Protein AF-A0A392N1L1-F1 (afdb_monomer_lite)

Secondary structure (DSSP, 8-state):
-EEEEETT----SSHHHHTT---HHHHTT-PSPPSSEEEE-TT-HHHHHHHHHHHGGGEEEEE--SS-STT-

Organism: NCBI:txid97028

InterPro domains:
  IPR005814 Aminotransferase class-III [PF00202] (3-72)
  IPR015421 Pyridoxal phosphate-dependent transferase, major domain [G3DSA:3.40.640.10] (1-72)
  IPR015424 Pyridoxal phosphate-dependent transferase [SSF53383] (2-72)
  IPR050103 Class-III Pyridoxal-phosphate-dependent Aminotransferase [PTHR11986] (3-72)

Foldseek 3Di:
DAEEEEELADPDQPLQRLLQYPDCVSCPPVPPGDPRYHYDHPPPPVVVVVCCVVQVVPYPYYDYDPDRDRSD

Structure (mmCIF, N/CA/C/O backbone):
data_AF-A0A392N1L1-F1
#
_entry.id   AF-A0A392N1L1-F1
#
loop_
_atom_site.group_PDB
_atom_site.id
_atom_site.type_symbol
_atom_site.label_atom_id
_atom_site.label_alt_id
_atom_site.label_comp_id
_atom_site.label_asym_id
_atom_site.label_entity_id
_atom_site.label_seq_id
_atom_site.pdbx_PDB_ins_code
_atom_site.Cartn_x
_atom_site.Cartn_y
_atom_site.Cartn_z
_atom_site.occupancy
_atom_site.B_iso_or_equiv
_atom_site.auth_seq_id
_atom_site.auth_comp_id
_atom_site.auth_asym_id
_atom_site.auth_atom_id
_atom_site.pdbx_PDB_model_num
ATOM 1 N N . ALA A 1 1 ? -11.131 -5.887 5.227 1.00 88.94 1 ALA A N 1
ATOM 2 C CA . ALA A 1 1 ? -9.695 -5.696 5.492 1.00 88.94 1 ALA A CA 1
ATOM 3 C C . ALA A 1 1 ? -9.131 -4.712 4.475 1.00 88.94 1 ALA A C 1
ATOM 5 O O . ALA A 1 1 ? -9.575 -4.737 3.332 1.00 88.94 1 ALA A O 1
ATOM 6 N N . LEU A 1 2 ? -8.221 -3.838 4.896 1.00 97.38 2 LEU A N 1
ATOM 7 C CA . LEU A 1 2 ? -7.537 -2.838 4.079 1.00 97.38 2 LEU A CA 1
ATOM 8 C C . LEU A 1 2 ? -6.047 -3.173 4.005 1.00 97.38 2 LEU A C 1
ATOM 10 O O . LEU A 1 2 ? -5.466 -3.618 4.997 1.00 97.38 2 LEU A O 1
ATOM 14 N N . ILE A 1 3 ? -5.440 -2.929 2.850 1.00 97.62 3 ILE A N 1
ATOM 15 C CA . ILE A 1 3 ? -3.990 -2.972 2.656 1.00 97.62 3 ILE A CA 1
ATOM 16 C C . ILE A 1 3 ? -3.525 -1.547 2.390 1.00 97.62 3 ILE A C 1
ATOM 18 O O . ILE A 1 3 ? -4.076 -0.874 1.519 1.00 97.62 3 ILE A O 1
ATOM 22 N N . VAL A 1 4 ? -2.533 -1.091 3.143 1.00 97.69 4 VAL A N 1
ATOM 23 C CA . VAL A 1 4 ? -1.893 0.209 2.935 1.00 97.69 4 VAL A CA 1
ATOM 24 C C . VAL A 1 4 ? -0.586 -0.009 2.168 1.00 97.69 4 VAL A C 1
ATOM 26 O O . VAL A 1 4 ? 0.187 -0.894 2.531 1.00 97.69 4 VAL A O 1
ATOM 29 N N . SER A 1 5 ? -0.336 0.771 1.119 1.00 97.00 5 SER A N 1
ATOM 30 C CA . SER A 1 5 ? 0.902 0.734 0.328 1.00 97.00 5 SER A CA 1
ATOM 31 C C . SER A 1 5 ? 1.466 2.131 0.084 1.00 97.00 5 SER A C 1
ATOM 33 O O . SER A 1 5 ? 0.729 3.117 0.126 1.00 97.00 5 SER A O 1
ATOM 35 N N . CYS A 1 6 ? 2.762 2.223 -0.210 1.00 97.19 6 CYS A N 1
ATOM 36 C CA . CYS A 1 6 ? 3.394 3.489 -0.576 1.00 97.19 6 CYS A CA 1
ATOM 37 C C . CYS A 1 6 ? 3.334 3.742 -2.093 1.00 97.19 6 CYS A C 1
ATOM 39 O O . CYS A 1 6 ? 3.558 2.830 -2.894 1.00 97.19 6 CYS A O 1
ATOM 41 N N . CYS A 1 7 ? 3.071 4.982 -2.501 1.00 95.94 7 CYS A N 1
ATOM 42 C CA . CYS A 1 7 ? 3.238 5.425 -3.880 1.00 95.94 7 CYS A CA 1
ATOM 43 C C . CYS A 1 7 ? 4.708 5.330 -4.296 1.00 95.94 7 CYS A C 1
ATOM 45 O O . CYS A 1 7 ? 5.605 5.568 -3.492 1.00 95.94 7 CYS A O 1
ATOM 47 N N . GLY A 1 8 ? 4.941 4.945 -5.551 1.00 93.69 8 GLY A N 1
ATOM 48 C CA . GLY A 1 8 ? 6.268 4.607 -6.076 1.00 93.69 8 GLY A CA 1
ATOM 49 C C . GLY A 1 8 ? 6.658 3.138 -5.881 1.00 93.69 8 GLY A C 1
ATOM 50 O O . GLY A 1 8 ? 7.553 2.665 -6.569 1.00 93.69 8 GLY A O 1
ATOM 51 N N . CYS A 1 9 ? 5.967 2.373 -5.024 1.00 94.31 9 CYS A N 1
ATOM 52 C CA . CYS A 1 9 ? 6.265 0.948 -4.906 1.00 94.31 9 CYS A CA 1
ATOM 53 C C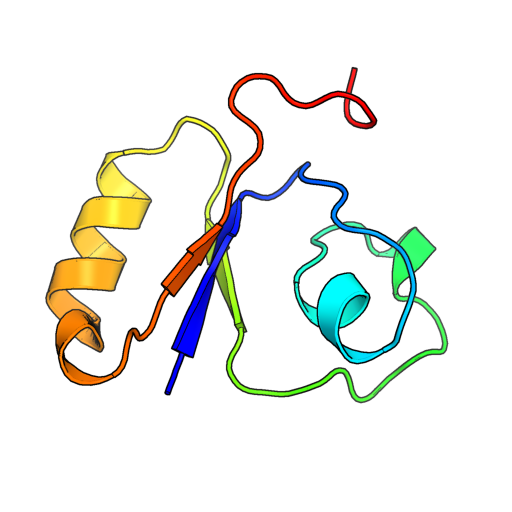 . CYS A 1 9 ? 5.791 0.135 -6.121 1.00 94.31 9 CYS A C 1
ATOM 55 O O . CYS A 1 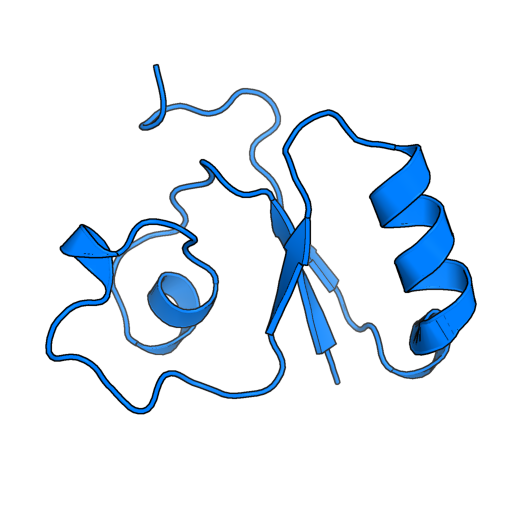9 ? 4.669 0.312 -6.608 1.00 94.31 9 CYS A O 1
ATOM 57 N N . PHE A 1 10 ? 6.603 -0.835 -6.538 1.00 94.50 10 PHE A N 1
ATOM 58 C CA . PHE A 1 10 ? 6.304 -1.802 -7.585 1.00 94.50 10 PHE A CA 1
ATOM 59 C C . PHE A 1 10 ? 6.291 -3.231 -7.026 1.00 94.50 10 PHE A C 1
ATOM 61 O O . PHE A 1 10 ? 7.313 -3.889 -6.866 1.00 94.50 10 PHE A O 1
ATOM 68 N N . ASN A 1 11 ? 5.085 -3.753 -6.784 1.00 94.31 11 ASN A N 1
ATOM 69 C CA . ASN A 1 11 ? 4.867 -5.100 -6.233 1.00 94.31 11 ASN A CA 1
ATOM 70 C C . ASN A 1 11 ? 4.428 -6.127 -7.301 1.00 94.31 11 ASN A C 1
ATOM 72 O O . ASN A 1 11 ? 3.899 -7.192 -6.976 1.00 94.31 11 ASN A O 1
ATOM 76 N N . GLY A 1 12 ? 4.605 -5.799 -8.586 1.00 94.06 12 GLY A N 1
ATOM 77 C CA . GLY A 1 12 ? 4.194 -6.617 -9.731 1.00 94.06 12 GLY A CA 1
ATOM 78 C C . GLY A 1 12 ? 2.979 -6.072 -10.493 1.00 94.06 12 GLY A C 1
ATOM 79 O O . GLY A 1 12 ? 2.501 -4.970 -10.236 1.00 94.06 12 GLY A O 1
ATOM 80 N N . ARG A 1 13 ? 2.477 -6.854 -11.465 1.00 94.50 13 ARG A N 1
ATOM 81 C CA . ARG A 1 13 ? 1.450 -6.421 -12.444 1.00 94.50 13 ARG A CA 1
ATOM 82 C C . ARG A 1 13 ? 0.174 -7.271 -12.496 1.00 94.50 13 ARG A C 1
ATOM 84 O O . ARG A 1 13 ? -0.672 -7.045 -13.356 1.00 94.50 13 ARG A O 1
ATOM 91 N N . THR A 1 14 ? 0.002 -8.255 -11.615 1.00 95.62 14 THR A N 1
ATOM 92 C CA . THR A 1 14 ? -1.273 -8.993 -11.548 1.00 95.62 14 THR A CA 1
ATOM 93 C C . THR A 1 14 ? -2.370 -8.110 -10.941 1.00 95.62 14 THR A C 1
ATOM 95 O O . THR A 1 14 ? -2.073 -7.163 -10.214 1.00 95.62 14 THR A O 1
ATOM 98 N N . LEU A 1 15 ? -3.647 -8.403 -11.225 1.00 93.81 15 LEU A N 1
ATOM 99 C CA . LEU A 1 15 ? -4.775 -7.517 -10.883 1.00 93.81 15 LEU A CA 1
ATOM 100 C C . LEU A 1 15 ? -4.818 -7.097 -9.405 1.00 93.81 15 LEU A C 1
ATOM 102 O O . LEU A 1 15 ? -5.109 -5.943 -9.104 1.00 93.81 15 LEU A O 1
ATOM 106 N N . GLY A 1 16 ? -4.491 -8.001 -8.478 1.00 93.44 16 GLY A N 1
ATOM 107 C CA . GLY A 1 16 ? -4.446 -7.672 -7.052 1.00 93.44 16 GLY A CA 1
ATOM 108 C C . GLY A 1 16 ? -3.344 -6.668 -6.708 1.00 93.44 16 GLY A C 1
ATOM 109 O O . GLY A 1 16 ? -3.613 -5.639 -6.097 1.00 93.44 16 GLY A O 1
ATOM 110 N N . VAL A 1 17 ? -2.106 -6.936 -7.130 1.00 94.38 17 VAL A N 1
ATOM 111 C CA . VAL A 1 17 ? -0.949 -6.094 -6.774 1.00 94.38 17 VAL A CA 1
ATOM 112 C C . VAL A 1 17 ? -0.946 -4.761 -7.519 1.00 94.38 17 VAL A C 1
ATOM 114 O O . VAL A 1 17 ? -0.654 -3.731 -6.919 1.00 94.38 17 VAL A O 1
ATOM 117 N N . ILE A 1 18 ? -1.356 -4.733 -8.793 1.00 95.25 18 ILE A N 1
ATOM 118 C CA . ILE A 1 18 ? -1.390 -3.495 -9.585 1.00 95.25 18 ILE A CA 1
ATOM 119 C C . ILE A 1 18 ? -2.435 -2.507 -9.054 1.00 95.25 18 ILE A C 1
ATOM 121 O O . ILE A 1 18 ? -2.283 -1.299 -9.205 1.00 95.25 18 ILE A O 1
ATOM 125 N N . SER A 1 19 ? -3.455 -3.004 -8.345 1.00 95.44 19 SER A N 1
ATOM 126 C CA . SER A 1 19 ? -4.468 -2.172 -7.687 1.00 95.44 19 SER A CA 1
ATOM 127 C C . SER A 1 19 ? -3.891 -1.294 -6.563 1.00 95.44 19 SER A C 1
ATOM 129 O O . SER A 1 19 ? -4.464 -0.251 -6.231 1.00 95.44 19 SER A O 1
ATOM 131 N N . MET A 1 20 ? -2.721 -1.662 -6.026 1.00 95.44 20 MET A N 1
ATOM 132 C CA . MET A 1 20 ? -1.970 -0.894 -5.025 1.00 95.44 20 MET A CA 1
ATOM 133 C C . MET A 1 20 ? -1.101 0.216 -5.643 1.00 95.44 20 MET A C 1
ATOM 135 O O . MET A 1 20 ? -0.699 1.132 -4.931 1.00 95.44 20 MET A O 1
ATOM 139 N N . SER A 1 21 ? -0.844 0.177 -6.955 1.00 94.00 21 SER A N 1
ATOM 140 C CA . SER A 1 21 ? 0.048 1.125 -7.635 1.00 94.00 21 SER A CA 1
ATOM 141 C C . SER A 1 21 ? -0.547 2.535 -7.728 1.00 94.00 21 SER A C 1
ATOM 143 O O . SER A 1 21 ? -1.753 2.696 -7.934 1.00 94.00 21 SER A O 1
ATOM 145 N N . CYS A 1 22 ? 0.296 3.563 -7.602 1.00 94.12 22 CYS A N 1
ATOM 146 C CA . CYS A 1 22 ? -0.055 4.958 -7.906 1.00 94.12 22 CYS A CA 1
ATOM 147 C C . CYS A 1 22 ? 0.308 5.360 -9.347 1.00 94.12 22 CYS A C 1
ATOM 149 O O . CYS A 1 22 ? 0.040 6.488 -9.751 1.00 94.12 22 CYS A O 1
ATOM 151 N N . ASP A 1 23 ? 0.906 4.450 -10.122 1.00 93.44 23 ASP A N 1
ATOM 152 C CA . ASP A 1 23 ? 1.236 4.682 -11.523 1.00 93.44 23 ASP A CA 1
ATOM 153 C C . ASP A 1 23 ? -0.016 4.523 -12.408 1.00 93.44 23 ASP A C 1
ATOM 155 O O . ASP A 1 23 ? -0.578 3.432 -12.583 1.00 93.44 23 ASP A O 1
ATOM 159 N N . ASN A 1 24 ? -0.462 5.645 -12.972 1.00 90.12 24 ASN A N 1
ATOM 160 C CA . ASN A 1 24 ? -1.610 5.704 -13.871 1.00 90.12 24 ASN A CA 1
ATOM 161 C C . ASN A 1 24 ? -1.347 4.998 -15.208 1.00 90.12 24 ASN A C 1
ATOM 163 O O . ASN A 1 24 ? -2.276 4.434 -15.785 1.00 90.12 24 ASN A O 1
ATOM 167 N N . GLU A 1 25 ? -0.108 4.993 -15.705 1.00 92.19 25 GLU A N 1
ATOM 168 C CA . GLU A 1 25 ? 0.247 4.260 -16.926 1.00 92.19 25 GLU A CA 1
ATOM 169 C C . GLU A 1 25 ? 0.152 2.752 -16.686 1.00 92.19 25 GLU A C 1
ATOM 171 O O . GLU A 1 25 ? -0.392 2.024 -17.518 1.00 92.19 25 GLU A O 1
ATOM 176 N N . ALA A 1 26 ? 0.589 2.285 -15.514 1.00 91.38 26 ALA A N 1
ATOM 177 C CA . ALA A 1 26 ? 0.522 0.876 -15.138 1.00 91.38 26 ALA A CA 1
ATOM 178 C C . ALA A 1 26 ? -0.907 0.365 -14.872 1.00 91.38 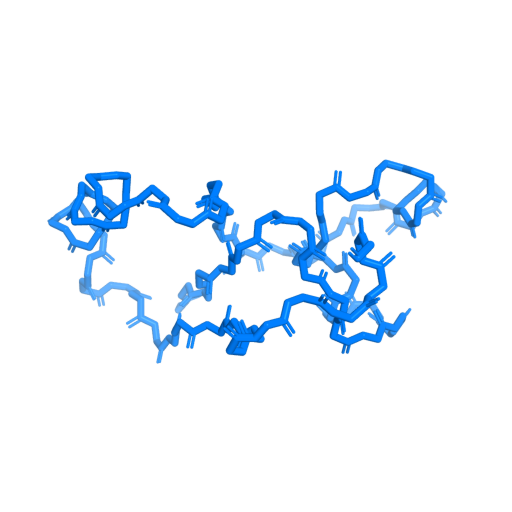26 ALA A C 1
ATOM 180 O O . ALA A 1 26 ? -1.151 -0.838 -14.962 1.00 91.38 26 ALA A O 1
ATOM 181 N N . THR A 1 27 ? -1.851 1.254 -14.552 1.00 94.12 27 THR A N 1
ATOM 182 C CA . THR A 1 27 ? -3.244 0.900 -14.217 1.00 94.12 27 THR A CA 1
ATOM 183 C C . THR A 1 27 ? -4.253 1.200 -15.333 1.00 94.12 27 THR A C 1
ATOM 185 O O . THR A 1 27 ? -5.391 0.717 -15.283 1.00 94.12 27 THR A O 1
ATOM 188 N N . ARG A 1 28 ? -3.859 1.947 -16.375 1.00 95.19 28 ARG A N 1
ATOM 189 C CA . ARG A 1 28 ? -4.732 2.317 -17.499 1.00 95.19 28 ARG A CA 1
ATOM 190 C C . ARG A 1 28 ? -5.289 1.079 -18.205 1.00 95.19 28 ARG A C 1
ATOM 192 O O . ARG A 1 28 ? -4.548 0.234 -18.689 1.00 95.19 28 ARG A O 1
ATOM 199 N N . GLY A 1 29 ? -6.616 1.014 -18.318 1.00 94.50 29 GLY A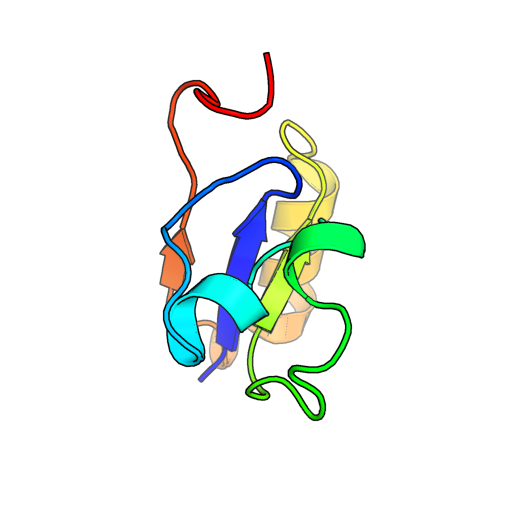 N 1
ATOM 200 C CA . GLY A 1 29 ? -7.318 -0.073 -19.012 1.00 94.50 29 GLY A CA 1
ATOM 201 C C . GLY A 1 29 ? -7.619 -1.309 -18.157 1.00 94.50 29 GLY A C 1
ATOM 202 O O . GLY A 1 29 ? -8.285 -2.214 -18.647 1.00 94.50 29 GLY A O 1
ATOM 203 N N . PHE A 1 30 ? -7.205 -1.335 -16.884 1.00 93.62 30 PHE A N 1
ATOM 204 C CA . PHE A 1 30 ? -7.462 -2.450 -15.956 1.00 93.62 30 PHE A CA 1
ATOM 205 C C . PHE A 1 30 ? -8.596 -2.170 -14.955 1.00 93.62 30 PHE A C 1
ATOM 207 O O . PHE A 1 30 ? -8.776 -2.908 -13.990 1.00 93.62 30 PHE A O 1
ATOM 214 N N . GLY A 1 31 ? -9.341 -1.080 -15.158 1.00 90.50 31 GLY A N 1
ATOM 215 C CA . GLY A 1 31 ? -10.424 -0.669 -14.270 1.00 90.50 31 GLY A CA 1
ATOM 216 C C . GLY A 1 31 ? -11.692 -1.539 -14.391 1.00 90.50 31 GLY A C 1
ATOM 217 O O . GLY A 1 31 ? -11.980 -2.037 -15.479 1.00 90.50 31 GLY A O 1
ATOM 218 N N . PRO A 1 32 ? -12.497 -1.657 -13.314 1.00 93.44 32 PRO A N 1
ATOM 219 C CA . PRO A 1 32 ? -12.212 -1.163 -11.968 1.00 93.44 32 PRO A CA 1
ATOM 220 C C . PRO A 1 32 ? -11.130 -2.008 -11.280 1.00 93.44 32 PRO A C 1
ATOM 222 O O . PRO A 1 32 ? -11.149 -3.235 -11.338 1.00 93.44 32 PRO A O 1
ATOM 225 N N . LEU A 1 33 ? -10.196 -1.332 -10.610 1.00 94.44 33 LEU A N 1
ATOM 226 C CA . LEU A 1 33 ? -9.176 -1.991 -9.796 1.00 94.44 33 LEU A CA 1
ATOM 227 C C . LEU A 1 33 ? -9.808 -2.617 -8.545 1.00 94.44 33 LEU A C 1
ATOM 229 O O . LEU A 1 33 ? -10.918 -2.257 -8.142 1.00 94.44 33 LEU A O 1
ATOM 233 N N . MET A 1 34 ? -9.085 -3.539 -7.912 1.00 95.12 34 MET A N 1
ATOM 234 C CA . MET A 1 34 ? -9.545 -4.185 -6.688 1.00 95.12 34 MET A CA 1
ATOM 235 C C . MET A 1 34 ? -9.780 -3.146 -5.579 1.00 95.12 34 MET A C 1
ATOM 237 O O . MET A 1 34 ? -8.954 -2.252 -5.379 1.00 95.12 34 MET A O 1
ATOM 241 N N . PRO A 1 35 ? -10.897 -3.228 -4.839 1.00 95.69 35 PRO A N 1
ATOM 242 C CA . PRO A 1 35 ? -11.129 -2.371 -3.686 1.00 95.69 35 PRO A CA 1
ATOM 243 C C . PRO A 1 35 ? -10.272 -2.813 -2.491 1.00 95.69 35 PRO A C 1
ATOM 245 O O . PRO A 1 35 ? -9.736 -3.917 -2.455 1.00 95.69 35 PRO A O 1
ATOM 248 N N . GLY A 1 36 ? -10.212 -1.974 -1.455 1.00 95.88 36 GLY A N 1
ATOM 249 C CA . GLY A 1 36 ? -9.542 -2.321 -0.197 1.00 95.88 36 GLY A CA 1
ATOM 250 C C . GLY A 1 36 ? -8.061 -1.943 -0.131 1.00 95.88 36 GLY A C 1
ATOM 251 O O . GLY A 1 36 ? -7.359 -2.411 0.763 1.00 95.88 36 GLY A O 1
ATOM 252 N N . HIS A 1 37 ? -7.597 -1.071 -1.028 1.00 95.25 37 HIS A N 1
ATOM 253 C CA . HIS A 1 37 ? -6.246 -0.515 -1.001 1.00 95.25 37 HIS A CA 1
ATOM 254 C C . HIS A 1 37 ? -6.273 0.963 -0.612 1.00 95.25 37 HIS A C 1
ATOM 256 O O . HIS A 1 37 ? -7.070 1.741 -1.139 1.00 95.25 37 HIS A O 1
ATOM 262 N N . LEU A 1 38 ? -5.396 1.344 0.310 1.00 96.62 38 LEU A N 1
ATOM 263 C CA . LEU A 1 38 ? -5.089 2.729 0.651 1.00 96.62 38 LEU A CA 1
ATOM 264 C C . LEU A 1 38 ? -3.646 3.016 0.258 1.00 96.62 38 LEU A C 1
ATOM 266 O O . LEU A 1 38 ? -2.790 2.141 0.360 1.00 96.62 38 LEU A O 1
ATOM 270 N N . LYS A 1 39 ? -3.391 4.241 -0.189 1.00 95.44 39 LYS A N 1
ATOM 271 C CA . LYS A 1 39 ? -2.097 4.662 -0.720 1.00 95.44 39 LYS A CA 1
ATOM 272 C C . LYS A 1 39 ? -1.617 5.875 0.069 1.00 95.44 39 LYS A C 1
ATOM 274 O O . LYS A 1 39 ? -2.431 6.746 0.378 1.00 95.44 39 LYS A O 1
ATOM 279 N N . VAL A 1 40 ? -0.337 5.893 0.409 1.00 97.19 40 VAL A N 1
ATOM 280 C CA . VAL A 1 40 ? 0.360 7.007 1.073 1.00 97.19 40 VAL A CA 1
ATOM 281 C C . VAL A 1 40 ? 1.620 7.351 0.300 1.00 97.19 40 VAL A C 1
ATOM 283 O O . VAL A 1 40 ? 2.147 6.496 -0.408 1.00 97.19 40 VAL A O 1
ATOM 286 N N . ASP A 1 41 ? 2.129 8.566 0.445 1.00 96.75 41 ASP A N 1
ATOM 287 C CA . ASP A 1 41 ? 3.409 8.923 -0.160 1.00 96.7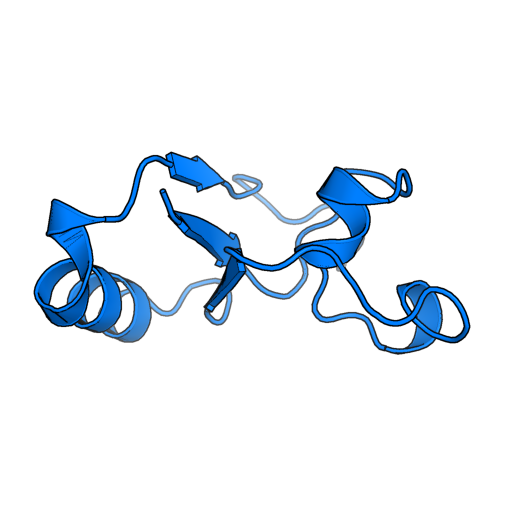5 41 ASP A CA 1
ATOM 288 C C . ASP A 1 41 ? 4.570 8.245 0.582 1.00 96.75 41 ASP A C 1
ATOM 290 O O . ASP A 1 41 ? 4.548 8.060 1.803 1.00 96.75 41 ASP A O 1
ATOM 294 N N . PHE A 1 42 ? 5.589 7.819 -0.166 1.00 96.12 42 PHE A N 1
ATOM 295 C CA . PHE A 1 42 ? 6.770 7.196 0.421 1.00 96.12 42 PHE A CA 1
ATOM 296 C C . PHE A 1 42 ? 7.527 8.209 1.291 1.00 96.12 42 PHE A C 1
ATOM 298 O O . PHE A 1 42 ? 7.804 9.325 0.862 1.00 96.12 42 PHE A O 1
ATOM 305 N N . GLY A 1 43 ? 7.865 7.812 2.520 1.00 95.44 43 GLY A N 1
ATOM 306 C CA . GLY A 1 43 ? 8.533 8.681 3.493 1.00 95.44 43 GLY A CA 1
ATOM 307 C C . GLY A 1 43 ? 7.602 9.590 4.307 1.00 95.44 43 GLY A C 1
ATOM 308 O O . GLY A 1 43 ? 8.079 10.229 5.243 1.00 95.44 43 GLY A O 1
ATOM 309 N N . ASP A 1 44 ? 6.294 9.616 4.030 1.00 97.56 44 ASP A N 1
ATOM 310 C CA . ASP A 1 44 ? 5.325 10.403 4.803 1.00 97.56 44 ASP A CA 1
ATOM 311 C C . ASP A 1 44 ? 4.804 9.619 6.022 1.00 97.56 44 ASP A C 1
ATOM 313 O O . ASP A 1 44 ? 3.768 8.944 5.995 1.00 97.56 44 ASP A O 1
ATOM 317 N N . ALA A 1 45 ? 5.557 9.693 7.121 1.00 96.88 45 ALA A N 1
ATOM 318 C CA . ALA A 1 45 ? 5.190 9.044 8.377 1.00 96.88 45 ALA A CA 1
ATOM 319 C C . ALA A 1 45 ? 3.905 9.623 9.002 1.00 96.88 45 ALA A C 1
ATOM 321 O O . ALA A 1 45 ? 3.154 8.883 9.644 1.00 96.88 45 ALA A O 1
ATOM 322 N N . GLU A 1 46 ? 3.620 10.913 8.795 1.00 98.44 46 GLU A N 1
ATOM 323 C CA . GLU A 1 46 ? 2.424 11.567 9.339 1.00 98.44 46 GLU A CA 1
ATOM 324 C C . GLU A 1 46 ? 1.154 11.050 8.650 1.00 98.44 46 GLU A C 1
ATOM 326 O O . GLU A 1 46 ? 0.155 10.751 9.315 1.00 98.44 46 GLU A O 1
ATOM 331 N N . ALA A 1 47 ? 1.195 10.861 7.327 1.00 97.75 47 ALA A N 1
ATOM 332 C CA . ALA A 1 47 ? 0.096 10.262 6.573 1.00 97.75 47 ALA A CA 1
ATOM 333 C C . ALA A 1 47 ? -0.185 8.818 7.008 1.00 97.75 47 ALA A C 1
ATOM 335 O O . ALA A 1 47 ? -1.353 8.433 7.158 1.00 97.75 47 ALA A O 1
ATOM 336 N N . VAL A 1 48 ? 0.865 8.025 7.254 1.00 97.50 48 VAL A N 1
ATOM 337 C CA . VAL A 1 48 ? 0.728 6.660 7.787 1.00 97.50 48 VAL A CA 1
ATOM 338 C C . VAL A 1 48 ? 0.065 6.691 9.162 1.00 97.50 48 VAL A C 1
ATOM 340 O O . VAL A 1 48 ? -0.940 6.006 9.367 1.00 97.50 48 VAL A O 1
ATOM 343 N N . GLU A 1 49 ? 0.568 7.509 10.090 1.00 98.19 49 GLU A N 1
ATOM 344 C CA . GLU A 1 49 ? 0.012 7.619 11.442 1.00 98.19 49 GLU A CA 1
ATOM 345 C C . GLU A 1 49 ? -1.469 8.014 11.409 1.00 98.19 49 GLU A C 1
ATOM 347 O O . GLU A 1 49 ? -2.300 7.402 12.088 1.00 98.19 49 GLU A O 1
ATOM 352 N N . LYS A 1 50 ? -1.825 8.996 10.576 1.00 98.38 50 LYS A N 1
ATOM 353 C CA . LYS A 1 50 ? -3.208 9.442 10.397 1.00 98.38 50 LYS A CA 1
ATOM 354 C C . LYS A 1 50 ? -4.119 8.309 9.920 1.00 98.38 50 LYS A C 1
ATOM 356 O O . LYS A 1 50 ? -5.161 8.069 10.529 1.00 98.38 50 LYS A O 1
ATOM 361 N N . ILE A 1 51 ? -3.729 7.578 8.873 1.00 97.62 51 ILE A N 1
ATOM 362 C CA . ILE A 1 51 ? -4.536 6.469 8.333 1.00 97.62 51 ILE A CA 1
ATOM 363 C C . ILE A 1 51 ? -4.702 5.345 9.356 1.00 97.62 51 ILE A C 1
ATOM 365 O O . ILE A 1 51 ? -5.796 4.787 9.480 1.00 97.62 51 ILE A O 1
ATOM 369 N N . PHE A 1 52 ? -3.650 5.027 10.109 1.00 97.56 52 PHE A N 1
ATOM 370 C CA . PHE A 1 52 ? -3.710 3.998 11.144 1.00 97.56 52 PHE A CA 1
ATOM 371 C C . PHE A 1 52 ? -4.593 4.411 12.325 1.00 97.56 52 PHE A C 1
ATOM 373 O O . PHE A 1 52 ? -5.341 3.576 12.830 1.00 97.56 52 PHE A O 1
ATOM 380 N N . LYS A 1 53 ? -4.597 5.690 12.720 1.00 98.12 53 LYS A N 1
ATOM 381 C CA . LYS A 1 53 ? -5.542 6.208 13.726 1.00 98.12 53 LYS A CA 1
ATOM 382 C C . LYS A 1 53 ? -6.993 6.145 13.250 1.00 98.12 53 LYS A C 1
ATOM 384 O O . LYS A 1 53 ? -7.870 5.763 14.016 1.00 98.12 53 LYS A O 1
ATOM 389 N N . GLU A 1 54 ? -7.254 6.509 11.997 1.00 97.75 54 GLU A N 1
ATOM 390 C CA . GLU A 1 54 ? -8.617 6.583 11.454 1.00 97.75 54 GLU A CA 1
ATOM 391 C C . GLU A 1 54 ? -9.216 5.215 11.089 1.00 97.75 54 GLU A C 1
ATOM 393 O O . GLU A 1 54 ? -10.439 5.057 11.080 1.00 97.75 54 GLU A O 1
ATOM 398 N N . LYS A 1 55 ? -8.384 4.246 10.687 1.00 97.69 55 LYS A N 1
ATOM 399 C CA . LYS A 1 55 ? -8.845 3.000 10.042 1.00 97.69 55 LYS A CA 1
ATOM 400 C C . LYS A 1 55 ? -8.130 1.740 10.530 1.00 97.69 55 LYS A C 1
ATOM 402 O O . LYS A 1 55 ? -8.291 0.691 9.904 1.00 97.69 55 LYS A O 1
ATOM 407 N N . GLY A 1 56 ? -7.338 1.832 11.599 1.00 97.06 56 GLY A N 1
ATOM 408 C CA . GLY A 1 56 ? -6.486 0.749 12.103 1.00 97.06 56 GLY A CA 1
ATOM 409 C C . GLY A 1 56 ? -7.226 -0.554 12.395 1.00 97.06 56 GLY A C 1
ATOM 410 O O . GLY A 1 56 ? -6.703 -1.624 12.114 1.00 97.06 56 GLY A O 1
ATOM 411 N N . ASP A 1 57 ? -8.478 -0.470 12.844 1.00 97.88 57 ASP A N 1
ATOM 412 C CA . ASP A 1 57 ? -9.373 -1.610 13.082 1.00 97.88 57 ASP A CA 1
ATOM 413 C C . ASP A 1 57 ? -9.670 -2.444 11.821 1.00 97.88 57 ASP A C 1
ATOM 415 O O . ASP A 1 57 ? -10.016 -3.623 11.905 1.00 97.88 57 ASP A O 1
ATOM 419 N N . ARG A 1 58 ? -9.528 -1.842 10.636 1.00 98.12 58 ARG A N 1
ATOM 420 C CA . ARG A 1 58 ? -9.776 -2.479 9.338 1.00 98.12 58 ARG A CA 1
ATOM 421 C C . ARG A 1 58 ? -8.500 -2.791 8.567 1.00 98.12 58 ARG A C 1
ATOM 423 O O . ARG A 1 58 ? -8.600 -3.512 7.570 1.00 98.12 58 ARG A O 1
ATOM 430 N N . ILE A 1 59 ? -7.343 -2.260 8.963 1.00 98.25 59 ILE A N 1
ATOM 431 C CA . ILE A 1 59 ? -6.063 -2.483 8.277 1.00 98.25 59 ILE A CA 1
ATOM 432 C C . ILE A 1 59 ? -5.528 -3.865 8.643 1.00 98.25 59 ILE A C 1
ATOM 434 O O . ILE A 1 59 ? -5.318 -4.178 9.807 1.00 98.25 59 ILE A O 1
ATOM 438 N N . ALA A 1 60 ? -5.303 -4.694 7.627 1.00 98.06 60 ALA A N 1
ATOM 439 C CA . ALA A 1 60 ? -4.724 -6.024 7.794 1.00 98.06 60 ALA A CA 1
ATOM 440 C C . ALA A 1 60 ? -3.225 -6.055 7.479 1.00 98.06 60 ALA A C 1
ATOM 442 O O . ALA A 1 60 ? -2.521 -6.926 7.981 1.00 98.06 60 ALA A O 1
ATOM 443 N N . ALA A 1 61 ? -2.737 -5.137 6.638 1.00 97.44 61 ALA A N 1
ATOM 444 C CA . ALA A 1 61 ? -1.337 -5.101 6.241 1.00 97.44 61 ALA A CA 1
ATOM 445 C C . ALA A 1 61 ? -0.888 -3.701 5.807 1.00 97.44 61 ALA A C 1
ATOM 447 O O . ALA A 1 61 ? -1.673 -2.915 5.268 1.00 97.44 61 ALA A O 1
ATOM 448 N N . PHE A 1 62 ? 0.407 -3.454 5.986 1.00 97.19 62 PHE A N 1
ATOM 449 C CA . PHE A 1 62 ? 1.163 -2.383 5.351 1.00 97.19 62 PHE A CA 1
ATOM 450 C C . PHE A 1 62 ? 2.283 -3.018 4.527 1.00 97.19 62 PHE A C 1
ATOM 452 O O . PHE A 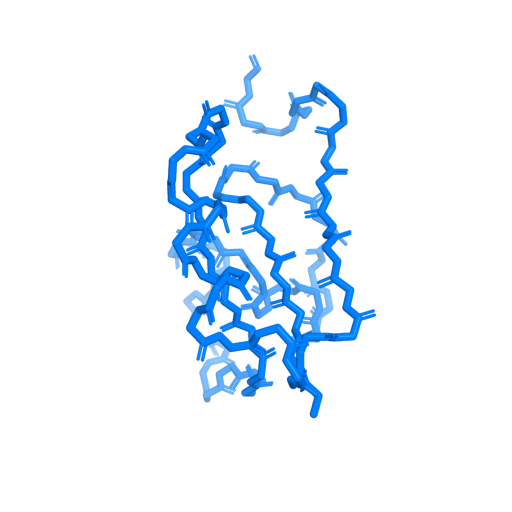1 62 ? 2.991 -3.888 5.035 1.00 97.19 62 PHE A O 1
ATOM 459 N N . ILE A 1 63 ? 2.409 -2.626 3.262 1.00 95.81 63 ILE A N 1
ATOM 460 C CA . ILE A 1 63 ? 3.415 -3.152 2.337 1.00 95.81 63 ILE A CA 1
ATOM 461 C C . ILE A 1 63 ? 4.213 -2.003 1.725 1.00 95.81 63 ILE A C 1
ATOM 463 O O . ILE A 1 63 ? 3.650 -1.042 1.201 1.00 95.81 63 ILE A O 1
ATOM 467 N N . LEU A 1 64 ? 5.535 -2.120 1.786 1.00 95.88 64 LEU A N 1
ATOM 468 C CA . LEU A 1 64 ? 6.473 -1.191 1.173 1.00 95.88 64 LEU A CA 1
ATOM 469 C C . LEU A 1 64 ? 7.750 -1.918 0.763 1.00 95.88 64 LEU A C 1
ATOM 471 O O . LEU A 1 64 ? 8.094 -2.963 1.319 1.00 95.88 64 LEU A O 1
ATOM 475 N N . GLU A 1 65 ? 8.478 -1.305 -0.157 1.00 95.81 65 GLU A N 1
ATOM 476 C CA . GLU A 1 65 ? 9.880 -1.620 -0.400 1.00 95.81 65 GLU A CA 1
ATOM 477 C C . GLU A 1 65 ? 10.755 -0.823 0.582 1.00 95.81 65 GLU A C 1
ATOM 479 O O . GLU A 1 65 ? 10.492 0.363 0.784 1.00 95.81 65 GLU A O 1
ATOM 484 N N . PRO A 1 66 ? 11.798 -1.418 1.194 1.00 94.25 66 PRO A N 1
ATOM 485 C CA . PRO A 1 66 ? 12.722 -0.675 2.059 1.00 94.25 66 PRO A CA 1
ATOM 486 C C . PRO A 1 66 ? 13.427 0.484 1.338 1.00 94.25 66 PRO A C 1
ATOM 488 O O . PRO A 1 66 ? 13.663 1.536 1.924 1.00 94.25 66 PRO A O 1
ATOM 491 N N . ILE A 1 67 ? 13.753 0.267 0.064 1.00 94.94 67 ILE A N 1
ATOM 492 C CA . ILE A 1 67 ? 14.263 1.241 -0.902 1.00 94.94 67 ILE A CA 1
ATOM 493 C C . ILE A 1 67 ? 13.507 0.938 -2.197 1.00 94.94 67 ILE A C 1
ATOM 495 O O . ILE A 1 67 ? 13.467 -0.226 -2.595 1.00 94.94 67 ILE A O 1
ATOM 499 N N . GLN A 1 68 ? 12.876 1.939 -2.812 1.00 94.75 68 GLN A N 1
ATOM 500 C CA . GLN A 1 68 ? 12.066 1.737 -4.018 1.00 94.75 68 GLN A CA 1
ATOM 501 C C . GLN A 1 68 ? 12.976 1.406 -5.200 1.00 94.75 68 GLN A C 1
ATOM 503 O O . GLN A 1 68 ? 13.913 2.150 -5.451 1.00 94.75 68 GLN A O 1
ATOM 508 N N . GLY A 1 69 ? 12.727 0.291 -5.891 1.00 94.12 69 GLY A N 1
ATOM 509 C CA . GLY A 1 69 ? 13.587 -0.140 -6.998 1.00 94.12 69 GLY A CA 1
ATOM 510 C C . GLY A 1 69 ? 13.200 0.459 -8.350 1.00 94.12 69 GLY A C 1
ATOM 511 O O . GLY A 1 69 ? 14.040 0.969 -9.079 1.00 94.12 69 GLY A O 1
ATOM 512 N N . GLU A 1 70 ? 11.917 0.390 -8.706 1.00 88.50 70 GLU A N 1
ATOM 513 C CA . GLU A 1 70 ? 11.433 0.806 -10.038 1.00 88.50 70 GLU A CA 1
ATOM 514 C C . GLU A 1 70 ? 11.104 2.306 -10.124 1.00 88.50 70 GLU A C 1
ATOM 516 O O . GLU A 1 70 ? 10.873 2.830 -11.213 1.00 88.50 70 GLU A O 1
ATOM 521 N N . ALA A 1 71 ? 11.062 3.004 -8.986 1.00 81.81 71 ALA A N 1
ATOM 522 C CA . ALA A 1 71 ? 10.786 4.440 -8.933 1.00 81.81 71 ALA A CA 1
ATOM 523 C C . ALA A 1 71 ? 12.030 5.323 -9.154 1.00 81.81 71 ALA A C 1
ATOM 525 O O . ALA A 1 71 ? 11.870 6.537 -9.299 1.00 81.81 71 ALA A O 1
ATOM 526 N N . GLY A 1 72 ? 13.234 4.737 -9.193 1.00 61.50 72 GLY A N 1
ATOM 527 C CA . GLY A 1 72 ? 14.524 5.435 -9.284 1.00 61.50 72 GLY A CA 1
ATOM 528 C C . GLY A 1 72 ? 15.443 5.070 -8.132 1.00 61.50 72 GLY A C 1
ATOM 529 O O . GLY A 1 72 ? 16.167 5.979 -7.670 1.00 61.50 72 GLY A O 1
#

Sequence (72 aa):
ALIVSCCGCFNGRTLGVISMSCDNEATRGFGPLMPGHLKVDFGDAEAVEKIFKEKGDRIAAFILEPIQGEAG

pLDDT: mean 94.8, std 4.79, range [61.5, 98.44]

Radius of gyration: 12.06 Å; chains: 1; bounding box: 27×21×33 Å